Protein AF-A0A534FEG9-F1 (afdb_monomer_lite)

pLDDT: mean 73.22, std 10.45, range [38.94, 94.56]

Secondary structure (DSSP, 8-state):
-HHHHHHHHHHHHHHHHHHHHTT-S-HHHHHHHHHHHHHHHHHHHHHHHHHHHHHHHH-TT-THHHHHHHHHHHHHHHHHHHHHHHHTSTTSHHHHHHHHHHHHHHHHHHHHHHHHHHHHHHHHHHHHHHHHHHTS-S-PPPPP--------PPP--

Foldseek 3Di:
DVVLVVLLVVLVVVLVVLCVVLVNPDLVVVLVVLVVVLVVLVVVLVVLVVVLVVCCVVPVPDPCNVVSVVSNVVSVVVSVVSVCLDPNDCNHSVVCVVVSVVSVVSNVVSVVSVVVVVVVVVVVVVVVVVVVVVVPDPDDDDDDPDDPDDDDDDDDD

Structure (mmCIF, N/CA/C/O backbone):
data_AF-A0A534FEG9-F1
#
_entry.id   AF-A0A534FEG9-F1
#
loop_
_atom_site.group_PDB
_atom_site.id
_atom_site.type_symbol
_atom_site.label_atom_id
_atom_site.label_alt_id
_atom_site.label_comp_id
_atom_site.label_asym_id
_atom_site.label_entity_id
_atom_site.label_seq_id
_atom_site.pdbx_PDB_ins_code
_atom_site.Cartn_x
_atom_site.Cartn_y
_atom_site.Cartn_z
_atom_site.occupancy
_atom_site.B_iso_or_equiv
_atom_site.auth_seq_id
_atom_site.auth_comp_id
_atom_site.auth_asym_id
_atom_site.auth_atom_id
_atom_site.pdbx_PDB_model_num
ATOM 1 N N . MET A 1 1 ? -23.267 -0.389 31.672 1.00 61.19 1 MET A N 1
ATOM 2 C CA . MET A 1 1 ? -22.091 -1.280 31.695 1.00 61.19 1 MET A CA 1
ATOM 3 C C . MET A 1 1 ? -22.288 -2.411 30.714 1.00 61.19 1 MET A C 1
ATOM 5 O O . MET A 1 1 ? -21.703 -2.342 29.644 1.00 61.19 1 MET A O 1
ATOM 9 N N . ASP A 1 2 ? -23.207 -3.336 30.994 1.00 72.25 2 ASP A N 1
ATOM 10 C CA . ASP A 1 2 ? -23.424 -4.534 30.169 1.00 72.25 2 ASP A CA 1
ATOM 11 C C . ASP A 1 2 ? -23.702 -4.240 28.688 1.00 72.25 2 ASP A C 1
ATOM 13 O O . ASP A 1 2 ? -23.139 -4.899 27.820 1.00 72.25 2 ASP A O 1
ATOM 17 N N . SER A 1 3 ? -24.493 -3.208 28.373 1.00 79.88 3 SER A N 1
ATOM 18 C CA . SER A 1 3 ? -24.761 -2.817 26.980 1.00 79.88 3 SER A CA 1
ATOM 19 C C . SER A 1 3 ? -23.540 -2.229 26.259 1.00 79.88 3 SER A C 1
ATOM 21 O O . SER A 1 3 ? -23.364 -2.469 25.067 1.00 79.88 3 SER A O 1
ATOM 23 N N . ALA A 1 4 ? -22.689 -1.485 26.972 1.00 73.56 4 ALA A N 1
ATOM 24 C CA . ALA A 1 4 ? -21.489 -0.860 26.417 1.00 73.56 4 ALA A CA 1
ATOM 25 C C . ALA A 1 4 ? -20.384 -1.899 26.174 1.00 73.56 4 ALA A C 1
ATOM 27 O O . ALA A 1 4 ? -19.767 -1.907 25.113 1.00 73.56 4 ALA A O 1
ATOM 28 N N . GLU A 1 5 ? -20.192 -2.831 27.114 1.00 78.12 5 GLU A N 1
ATOM 29 C CA . GLU A 1 5 ? -19.281 -3.965 26.929 1.00 78.12 5 GLU A CA 1
ATOM 30 C C . GLU A 1 5 ? -19.740 -4.895 25.803 1.00 78.12 5 GLU A C 1
ATOM 32 O O . GLU A 1 5 ? -18.923 -5.362 25.013 1.00 78.12 5 GLU A O 1
ATOM 37 N N . GLN A 1 6 ? -21.044 -5.171 25.699 1.00 84.12 6 GLN A N 1
ATOM 38 C CA . GLN A 1 6 ? -21.578 -5.987 24.607 1.00 84.12 6 GLN A CA 1
ATOM 39 C C . GLN A 1 6 ? -21.371 -5.322 23.241 1.00 84.12 6 GLN A C 1
ATOM 41 O O . GLN A 1 6 ? -21.021 -6.016 22.286 1.00 84.12 6 GLN A O 1
ATOM 46 N N . GLN A 1 7 ? -21.544 -3.999 23.144 1.00 77.62 7 GLN A N 1
ATOM 47 C CA . GLN A 1 7 ? -21.269 -3.249 21.915 1.00 77.62 7 GLN A CA 1
ATOM 48 C C . GLN A 1 7 ? -19.787 -3.280 21.530 1.00 77.62 7 GLN A C 1
ATOM 50 O O . GLN A 1 7 ? -19.478 -3.523 20.364 1.00 77.62 7 GLN A O 1
ATOM 55 N N . GLU A 1 8 ? -18.874 -3.094 22.487 1.00 80.44 8 GLU A N 1
ATOM 56 C CA . GLU A 1 8 ? -17.428 -3.174 22.240 1.00 80.44 8 GLU A CA 1
ATOM 57 C C . GLU A 1 8 ? -17.028 -4.570 21.751 1.00 80.44 8 GLU A C 1
ATOM 59 O O . GLU A 1 8 ? -16.452 -4.704 20.667 1.00 80.44 8 GLU A O 1
ATOM 64 N N . ARG A 1 9 ? -17.459 -5.621 22.458 1.00 84.62 9 ARG A N 1
ATOM 65 C CA . ARG A 1 9 ? -17.164 -7.005 22.067 1.00 84.62 9 ARG A CA 1
ATOM 66 C C . ARG A 1 9 ? -17.724 -7.335 20.691 1.00 84.62 9 ARG A C 1
ATOM 68 O O . ARG A 1 9 ? -17.044 -7.994 19.905 1.00 84.62 9 ARG A O 1
ATOM 75 N N . ALA A 1 10 ? -18.941 -6.883 20.380 1.00 85.44 10 ALA A N 1
ATOM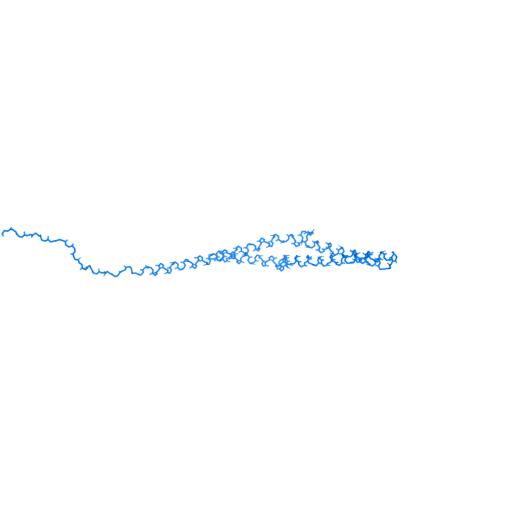 76 C CA . ALA A 1 10 ? -19.558 -7.090 19.074 1.00 85.44 10 ALA A CA 1
ATOM 77 C C . ALA A 1 10 ? -18.772 -6.396 17.951 1.00 85.44 10 ALA A C 1
ATOM 79 O O . ALA A 1 10 ? -18.547 -7.010 16.906 1.00 85.44 10 ALA A O 1
ATOM 80 N N . ALA A 1 11 ? -18.304 -5.164 18.172 1.00 79.12 11 ALA A N 1
ATOM 81 C CA . ALA A 1 11 ? -17.512 -4.418 17.198 1.00 79.12 11 ALA A CA 1
ATOM 82 C C . ALA A 1 11 ? -16.126 -5.050 16.966 1.00 79.12 11 ALA A C 1
ATOM 84 O O . ALA A 1 11 ? -15.691 -5.200 15.822 1.00 79.12 11 ALA A O 1
ATOM 85 N N . VAL A 1 12 ? -15.457 -5.517 18.028 1.00 82.38 12 VAL A N 1
ATOM 86 C CA . VAL A 1 12 ? -14.188 -6.259 17.917 1.00 82.38 12 VAL A CA 1
ATOM 87 C C . VAL A 1 12 ? -14.374 -7.565 17.137 1.00 82.38 12 VAL A C 1
ATOM 89 O O . VAL A 1 12 ? -13.572 -7.884 16.254 1.00 82.38 12 VAL A O 1
ATOM 92 N N . LEU A 1 13 ? -15.453 -8.305 17.407 1.00 87.25 13 LEU A N 1
ATOM 93 C CA . LEU A 1 13 ? -15.794 -9.530 16.677 1.00 87.25 13 LEU A CA 1
ATOM 94 C C . LEU A 1 13 ? -16.109 -9.259 15.204 1.00 87.25 13 LEU A C 1
ATOM 96 O O . LEU A 1 13 ? -15.685 -10.032 14.346 1.00 87.25 13 LEU A O 1
ATOM 100 N N . ALA A 1 14 ? -16.826 -8.176 14.900 1.00 82.06 14 ALA A N 1
ATOM 101 C CA . ALA A 1 14 ? -17.122 -7.767 13.531 1.00 82.06 14 ALA A CA 1
ATOM 102 C C . ALA A 1 14 ? -15.839 -7.430 12.755 1.00 82.06 14 ALA A C 1
ATOM 104 O O . ALA A 1 14 ? -15.655 -7.914 11.636 1.00 82.06 14 ALA A O 1
ATOM 105 N N . LEU A 1 15 ? -14.906 -6.696 13.373 1.00 78.56 15 LEU A N 1
ATOM 106 C CA . LEU A 1 15 ? -13.597 -6.400 12.786 1.00 78.56 15 LEU A CA 1
ATOM 107 C C . LEU A 1 15 ? -12.769 -7.671 12.558 1.00 78.56 15 LEU A C 1
ATOM 109 O O . LEU A 1 15 ? -12.174 -7.840 11.493 1.00 78.56 15 LEU A O 1
ATOM 113 N N . SER A 1 16 ? -12.742 -8.581 13.533 1.00 80.88 16 SER A N 1
ATOM 114 C CA . SER A 1 16 ? -12.022 -9.851 13.410 1.00 80.88 16 SER A CA 1
ATOM 115 C C . SER A 1 16 ? -12.603 -10.738 12.303 1.00 80.88 16 SER A C 1
ATOM 117 O O . SER A 1 16 ? -11.845 -11.252 11.480 1.00 80.88 16 SER A O 1
ATOM 119 N N . LYS A 1 17 ? -13.936 -10.856 12.213 1.00 84.06 17 LYS A N 1
ATOM 120 C CA . LYS A 1 17 ? -14.617 -11.588 11.132 1.00 84.06 17 LYS A CA 1
ATOM 121 C C . LYS A 1 17 ? -14.311 -10.990 9.765 1.00 84.06 17 LYS A C 1
ATOM 123 O O . LYS A 1 17 ? -13.924 -11.725 8.867 1.00 84.06 17 LYS A O 1
ATOM 128 N N . TYR A 1 18 ? -14.392 -9.667 9.626 1.00 76.12 18 TYR A N 1
ATOM 129 C CA . TYR A 1 18 ? -14.068 -8.995 8.368 1.00 76.12 18 TYR A CA 1
ATOM 130 C C . TYR A 1 18 ? -12.615 -9.249 7.932 1.00 76.12 18 TYR A C 1
ATOM 132 O O . TYR A 1 18 ? -12.364 -9.539 6.763 1.00 76.12 18 TYR A O 1
ATOM 140 N N . ARG A 1 19 ? -11.657 -9.207 8.871 1.00 74.06 19 ARG A N 1
ATOM 141 C CA . ARG A 1 19 ? -10.243 -9.526 8.600 1.00 74.06 19 ARG A CA 1
ATOM 142 C C . ARG A 1 19 ? -10.040 -10.982 8.178 1.00 74.06 19 ARG A C 1
ATOM 144 O O . ARG A 1 19 ? -9.304 -11.226 7.224 1.00 74.06 19 ARG A O 1
ATOM 151 N N . ASN A 1 20 ? -10.712 -11.925 8.841 1.00 75.75 20 ASN A N 1
ATOM 152 C CA . ASN A 1 20 ? -10.635 -13.353 8.520 1.00 75.75 20 ASN A CA 1
ATOM 153 C C . ASN A 1 20 ? -11.255 -13.665 7.151 1.00 75.75 20 ASN A C 1
ATOM 155 O O . ASN A 1 20 ? -10.587 -14.257 6.303 1.00 75.75 20 ASN A O 1
ATOM 159 N N . ASP A 1 21 ? -12.479 -13.196 6.898 1.00 73.69 21 ASP A N 1
ATOM 160 C CA . ASP A 1 21 ? -13.221 -13.446 5.654 1.00 73.69 21 ASP A CA 1
ATOM 161 C C . ASP A 1 21 ? -12.526 -12.851 4.426 1.00 73.69 21 ASP A C 1
ATOM 163 O O . ASP A 1 21 ? -12.685 -13.333 3.303 1.00 73.69 21 ASP A O 1
ATOM 167 N N . LYS A 1 22 ? -11.760 -11.776 4.623 1.00 68.75 22 LYS A N 1
ATOM 168 C CA . LYS A 1 22 ? -11.010 -11.114 3.555 1.00 68.75 22 LYS A CA 1
ATOM 169 C C . LYS A 1 22 ? -9.524 -11.490 3.532 1.00 68.75 22 LYS A C 1
ATOM 171 O O . LYS A 1 22 ? -8.831 -11.013 2.639 1.00 68.75 22 LYS A O 1
ATOM 176 N N . SER A 1 23 ? -9.039 -12.321 4.467 1.00 64.56 23 SER A N 1
ATOM 177 C CA . SER A 1 23 ? -7.604 -12.611 4.690 1.00 64.56 23 SER A CA 1
ATOM 178 C C . SER A 1 23 ? -6.720 -11.352 4.651 1.00 64.56 23 SER A C 1
ATOM 180 O O . SER A 1 23 ? -5.599 -11.369 4.148 1.00 64.56 23 SER A O 1
ATOM 182 N N . LEU A 1 24 ? -7.253 -10.232 5.143 1.00 60.88 24 LEU A N 1
ATOM 183 C CA . LEU A 1 24 ? -6.682 -8.895 4.998 1.00 60.88 24 LEU A CA 1
ATOM 184 C C . LEU A 1 24 ? -6.269 -8.398 6.386 1.00 60.88 24 LEU A C 1
ATOM 186 O O . LEU A 1 24 ? -7.117 -8.159 7.245 1.00 60.88 24 LEU A O 1
ATOM 190 N N . TYR A 1 25 ? -4.959 -8.267 6.612 1.00 61.84 25 TYR A N 1
ATOM 191 C CA . TYR A 1 25 ? -4.399 -7.828 7.898 1.00 61.84 25 TYR A CA 1
ATOM 192 C C . TYR A 1 25 ? -4.664 -6.326 8.135 1.00 61.84 25 TYR A C 1
ATOM 194 O O . TYR A 1 25 ? -4.975 -5.926 9.257 1.00 61.84 25 TYR A O 1
ATOM 202 N N . ASP A 1 26 ? -4.608 -5.519 7.062 1.00 67.81 26 ASP A N 1
ATOM 203 C CA . ASP A 1 26 ? -4.997 -4.101 7.000 1.00 67.81 26 ASP A CA 1
ATOM 204 C C . ASP A 1 26 ? -5.060 -3.639 5.517 1.00 67.81 26 ASP A C 1
ATOM 206 O O . ASP A 1 26 ? -4.013 -3.566 4.867 1.00 67.81 26 ASP A O 1
ATOM 210 N N . PRO A 1 27 ? -6.246 -3.342 4.948 1.00 68.25 27 PRO A N 1
ATOM 211 C CA . PRO A 1 27 ? -6.379 -2.924 3.549 1.00 68.25 27 PRO A CA 1
ATOM 212 C C . PRO A 1 27 ? -5.612 -1.643 3.214 1.00 68.25 27 PRO A C 1
ATOM 214 O O . PRO A 1 27 ? -5.143 -1.498 2.086 1.00 68.25 27 PRO A O 1
ATOM 217 N N . ILE A 1 28 ? -5.472 -0.723 4.173 1.00 67.56 28 ILE A N 1
ATOM 218 C CA . ILE A 1 28 ? -4.804 0.564 3.955 1.00 67.56 28 ILE A CA 1
ATOM 219 C C . ILE A 1 28 ? -3.298 0.330 3.863 1.00 67.56 28 ILE A C 1
ATOM 221 O O . ILE A 1 28 ? -2.691 0.646 2.845 1.00 67.56 28 ILE A O 1
ATOM 225 N N . LYS A 1 29 ? -2.708 -0.353 4.853 1.00 73.00 29 LYS A N 1
ATOM 226 C CA . LYS A 1 29 ? -1.267 -0.673 4.829 1.00 73.00 29 LYS A CA 1
ATOM 227 C C . LYS A 1 29 ? -0.880 -1.551 3.644 1.00 73.00 29 LYS A C 1
ATOM 229 O O . LYS A 1 29 ? 0.201 -1.393 3.084 1.00 73.00 29 LYS A O 1
ATOM 234 N N . GLN A 1 30 ? -1.747 -2.486 3.262 1.00 73.19 30 GLN A N 1
ATOM 235 C CA . GLN A 1 30 ? -1.511 -3.323 2.092 1.00 73.19 30 GLN A CA 1
ATOM 236 C C . GLN A 1 30 ? -1.576 -2.507 0.794 1.00 73.19 30 GLN A C 1
ATOM 238 O O . GLN A 1 30 ? -0.746 -2.718 -0.086 1.00 73.19 30 GLN A O 1
ATOM 243 N N . SER A 1 31 ? -2.499 -1.543 0.692 1.00 73.12 31 SER A N 1
ATOM 244 C CA . SER A 1 31 ? -2.550 -0.606 -0.440 1.00 73.12 31 SER A CA 1
ATOM 245 C C . SER A 1 31 ? -1.301 0.262 -0.517 1.00 73.12 31 SER A C 1
ATOM 247 O O . SER A 1 31 ? -0.750 0.414 -1.602 1.00 73.12 31 SER A O 1
ATOM 249 N N . ASP A 1 32 ? -0.824 0.783 0.615 1.00 75.19 32 ASP A N 1
ATOM 250 C CA . ASP A 1 32 ? 0.375 1.623 0.670 1.00 75.19 32 ASP A CA 1
ATOM 251 C C . ASP A 1 32 ? 1.617 0.875 0.174 1.00 75.19 32 ASP A C 1
ATOM 253 O O . ASP A 1 32 ? 2.358 1.392 -0.663 1.00 75.19 32 ASP A O 1
ATOM 257 N N . LEU A 1 33 ? 1.818 -0.366 0.633 1.00 80.88 33 LEU A N 1
ATOM 258 C CA . LEU A 1 33 ? 2.911 -1.222 0.161 1.00 80.88 33 LEU A CA 1
ATOM 259 C C . LEU A 1 33 ? 2.806 -1.493 -1.346 1.00 80.88 33 LEU A C 1
ATOM 261 O O . LEU A 1 33 ? 3.803 -1.396 -2.060 1.00 80.88 33 LEU A O 1
ATOM 265 N N . GLN A 1 34 ? 1.601 -1.780 -1.846 1.00 77.44 34 GLN A N 1
ATOM 266 C CA . GLN A 1 34 ? 1.386 -2.023 -3.273 1.00 77.44 34 GLN A CA 1
ATOM 267 C C . GLN A 1 34 ? 1.631 -0.756 -4.115 1.00 77.44 34 GLN A C 1
ATOM 269 O O . GLN A 1 34 ? 2.212 -0.831 -5.194 1.00 77.44 34 GLN A O 1
ATOM 274 N N . ILE A 1 35 ? 1.237 0.426 -3.627 1.00 75.38 35 ILE A N 1
ATOM 275 C CA . ILE A 1 35 ? 1.499 1.716 -4.287 1.00 75.38 35 ILE A CA 1
ATOM 276 C C . ILE A 1 35 ? 3.002 2.018 -4.311 1.00 75.38 35 ILE A C 1
ATOM 278 O O . ILE A 1 35 ? 3.515 2.491 -5.327 1.00 75.38 35 ILE A O 1
ATOM 282 N N . GLN A 1 36 ? 3.726 1.723 -3.228 1.00 77.25 36 GLN A N 1
ATOM 283 C CA . GLN A 1 36 ? 5.186 1.848 -3.190 1.00 77.25 36 GLN A CA 1
ATOM 284 C C . GLN A 1 36 ? 5.861 0.927 -4.215 1.00 77.25 36 GLN A C 1
ATOM 286 O O . GLN A 1 36 ? 6.764 1.365 -4.930 1.00 77.25 36 GLN A O 1
ATOM 291 N N . GLU A 1 37 ? 5.396 -0.317 -4.337 1.00 80.44 37 GLU A N 1
ATOM 292 C CA . GLU A 1 37 ? 5.872 -1.269 -5.346 1.00 80.44 37 GLU A CA 1
ATOM 293 C C . GLU A 1 37 ? 5.603 -0.765 -6.776 1.00 80.44 37 GLU A C 1
ATOM 295 O O . GLU A 1 37 ? 6.506 -0.762 -7.615 1.00 80.44 37 GLU A O 1
ATOM 300 N N . VAL A 1 38 ? 4.401 -0.236 -7.043 1.00 76.69 38 VAL A N 1
ATOM 301 C CA . VAL A 1 38 ? 4.070 0.423 -8.320 1.00 76.69 38 VAL A CA 1
ATOM 302 C C . VAL A 1 38 ? 5.013 1.596 -8.600 1.00 76.69 38 VAL A C 1
ATOM 304 O O . VAL A 1 38 ? 5.495 1.736 -9.726 1.00 76.69 38 VAL A O 1
ATOM 307 N N . GLY A 1 39 ? 5.324 2.413 -7.592 1.00 70.94 39 GLY A N 1
ATOM 308 C CA . GLY A 1 39 ? 6.290 3.506 -7.709 1.00 70.94 39 GLY A CA 1
ATOM 309 C C . GLY A 1 39 ? 7.697 3.022 -8.078 1.00 70.94 39 GLY A C 1
ATOM 310 O O . GLY A 1 39 ? 8.346 3.609 -8.947 1.00 70.94 39 GLY A O 1
ATOM 311 N N . ALA A 1 40 ? 8.155 1.913 -7.490 1.00 79.25 40 ALA A N 1
ATOM 312 C CA . ALA A 1 40 ? 9.439 1.301 -7.832 1.00 79.25 40 ALA A CA 1
ATOM 313 C C . ALA A 1 40 ? 9.466 0.782 -9.283 1.00 79.25 40 ALA A C 1
ATOM 315 O O . ALA A 1 40 ? 10.413 1.057 -10.024 1.00 79.25 40 ALA A O 1
ATOM 316 N N . LEU A 1 41 ? 8.397 0.113 -9.728 1.00 80.12 41 LEU A N 1
ATOM 317 C CA . LEU A 1 41 ? 8.258 -0.355 -11.113 1.00 80.12 41 LEU A CA 1
ATOM 318 C C . LEU A 1 41 ? 8.229 0.809 -12.119 1.00 80.12 41 LEU A C 1
ATOM 320 O O . LEU A 1 41 ? 8.818 0.719 -13.199 1.00 80.12 41 LEU A O 1
ATOM 324 N N . GLN A 1 42 ? 7.580 1.926 -11.772 1.00 68.06 42 GLN A N 1
ATOM 325 C CA . GLN A 1 42 ? 7.581 3.146 -12.588 1.00 68.06 42 GLN A CA 1
ATOM 326 C C . GLN A 1 42 ? 8.987 3.744 -12.725 1.00 68.06 42 GLN A C 1
ATOM 328 O O . GLN A 1 42 ? 9.372 4.155 -13.825 1.00 68.06 42 GLN A O 1
ATOM 333 N N . ALA A 1 43 ? 9.771 3.756 -11.643 1.00 69.75 43 ALA A N 1
ATOM 334 C CA . ALA A 1 43 ? 11.161 4.203 -11.677 1.00 69.75 43 ALA A CA 1
ATOM 335 C C . ALA A 1 43 ? 12.026 3.308 -12.585 1.00 69.75 43 ALA A C 1
ATOM 337 O O . ALA A 1 43 ? 12.806 3.817 -13.395 1.00 69.75 43 ALA A O 1
ATOM 338 N N . GLU A 1 44 ? 11.842 1.985 -12.526 1.00 82.12 44 GLU A N 1
ATOM 339 C CA . GLU A 1 44 ? 12.544 1.040 -13.404 1.00 82.12 44 GLU A C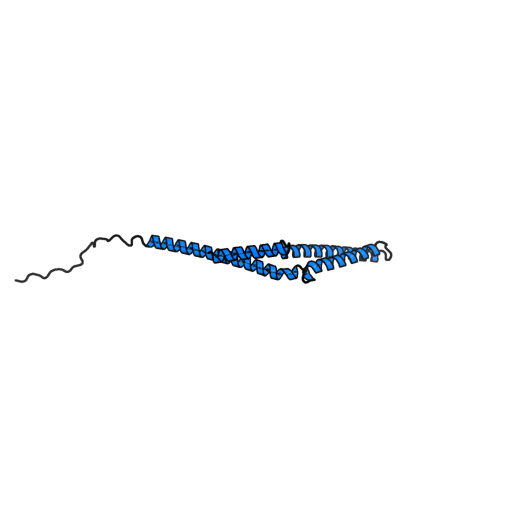A 1
ATOM 340 C C . GLU A 1 44 ? 12.157 1.218 -14.883 1.00 82.12 44 GLU A C 1
ATOM 342 O O . GLU A 1 44 ? 13.019 1.203 -15.773 1.00 82.12 44 GLU A O 1
ATOM 347 N N . LEU A 1 45 ? 10.871 1.445 -15.168 1.00 76.12 45 LEU A N 1
ATOM 348 C CA . LEU A 1 45 ? 10.390 1.732 -16.520 1.00 76.12 45 LEU A CA 1
ATOM 349 C C . LEU A 1 45 ? 11.015 3.018 -17.072 1.00 76.12 45 LEU A C 1
ATOM 351 O O . LEU A 1 45 ? 11.431 3.052 -18.234 1.00 76.12 45 LEU A O 1
ATOM 355 N N . LEU A 1 46 ? 11.10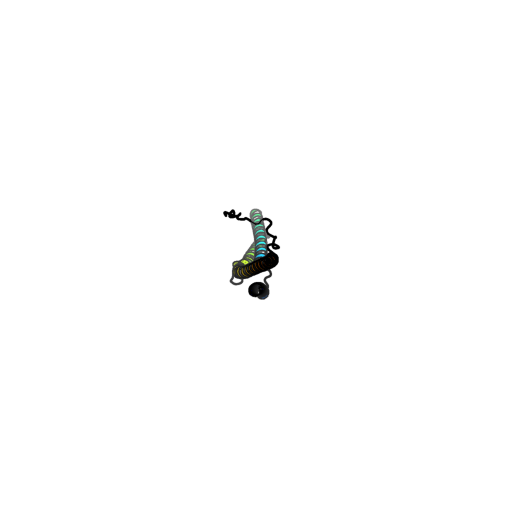4 4.068 -16.251 1.00 67.12 46 LEU A N 1
ATOM 356 C CA . LEU A 1 46 ? 11.735 5.328 -16.635 1.00 67.12 46 LEU A CA 1
ATOM 357 C C . LEU A 1 46 ? 13.223 5.132 -16.955 1.00 67.12 46 LEU A C 1
ATOM 359 O O . LEU A 1 46 ? 13.685 5.588 -18.003 1.00 67.12 46 LEU A O 1
ATOM 363 N N . ALA A 1 47 ? 13.953 4.408 -16.103 1.00 76.50 47 ALA A N 1
ATOM 364 C CA . ALA A 1 47 ? 15.359 4.082 -16.332 1.00 76.50 47 ALA A CA 1
ATOM 365 C C . ALA A 1 47 ? 15.557 3.284 -17.634 1.00 76.50 47 ALA A C 1
ATOM 367 O O . ALA A 1 47 ? 16.413 3.628 -18.449 1.00 76.50 47 ALA A O 1
ATOM 368 N N . THR A 1 48 ? 14.706 2.283 -17.881 1.00 78.81 48 THR A N 1
ATOM 369 C CA . THR A 1 48 ? 14.740 1.462 -19.103 1.00 78.81 48 THR A CA 1
ATOM 370 C C . THR A 1 48 ? 14.485 2.304 -20.358 1.00 78.81 48 THR A C 1
ATOM 372 O O . THR A 1 48 ? 15.187 2.163 -21.359 1.00 78.81 48 THR A O 1
ATOM 375 N N . ARG A 1 49 ? 13.507 3.221 -20.318 1.00 75.12 49 ARG A N 1
ATOM 376 C CA . ARG A 1 49 ? 13.208 4.134 -21.436 1.00 75.12 49 ARG A CA 1
ATOM 377 C C . ARG A 1 49 ? 14.343 5.115 -21.704 1.00 75.12 49 ARG A C 1
ATOM 379 O O . ARG A 1 49 ? 14.643 5.372 -22.868 1.00 75.12 49 ARG A O 1
ATOM 386 N N . LYS A 1 50 ? 14.983 5.634 -20.653 1.00 78.31 50 LYS A N 1
ATOM 387 C CA . LYS A 1 50 ? 16.166 6.491 -20.783 1.00 78.31 50 LYS A CA 1
ATOM 388 C C . LYS A 1 50 ? 17.306 5.737 -21.468 1.00 78.31 50 LYS A C 1
ATOM 390 O O . LYS A 1 50 ? 17.822 6.214 -22.469 1.00 78.31 50 LYS A O 1
ATOM 395 N N . GLN A 1 51 ? 17.616 4.528 -21.002 1.00 83.19 51 GLN A N 1
ATOM 396 C CA . GLN A 1 51 ? 18.651 3.694 -21.612 1.00 83.19 51 GLN A CA 1
ATOM 397 C C . GLN A 1 51 ? 18.348 3.391 -23.087 1.00 83.19 51 GLN A C 1
ATOM 399 O O . GLN A 1 51 ? 19.239 3.460 -23.929 1.00 83.19 51 GLN A O 1
ATOM 404 N N . LEU A 1 52 ? 17.087 3.104 -23.424 1.00 83.12 52 LEU A N 1
ATOM 405 C CA . LEU A 1 52 ? 16.662 2.905 -24.810 1.00 83.12 52 LEU A CA 1
ATOM 406 C C . LEU A 1 52 ? 16.886 4.161 -25.669 1.00 83.12 52 LEU A C 1
ATOM 408 O O . LEU A 1 52 ? 17.327 4.046 -26.813 1.00 83.12 52 LEU A O 1
ATOM 412 N N . ALA A 1 53 ? 16.585 5.348 -25.136 1.00 77.50 53 ALA A N 1
ATOM 413 C CA . ALA A 1 53 ? 16.808 6.614 -25.829 1.00 77.50 53 ALA A CA 1
ATOM 414 C C . ALA A 1 53 ? 18.304 6.880 -26.063 1.00 77.50 53 ALA A C 1
ATOM 416 O O . ALA A 1 53 ? 18.687 7.200 -27.188 1.00 77.50 53 ALA A O 1
ATOM 417 N N . ASP A 1 54 ? 19.140 6.668 -25.043 1.00 81.06 54 ASP A N 1
ATOM 418 C CA . ASP A 1 54 ? 20.595 6.842 -25.127 1.00 81.06 54 ASP A CA 1
ATOM 419 C C . ASP A 1 54 ? 21.205 5.890 -26.170 1.00 81.06 54 ASP A C 1
ATOM 421 O O . ASP A 1 54 ? 21.955 6.311 -27.052 1.00 81.06 54 ASP A O 1
ATOM 425 N N . VAL A 1 55 ? 20.812 4.611 -26.139 1.00 88.56 55 VAL A N 1
ATOM 426 C CA . VAL A 1 55 ? 21.273 3.597 -27.099 1.00 88.56 55 VAL A CA 1
ATOM 427 C C . VAL A 1 55 ? 20.880 3.964 -28.532 1.00 88.56 55 VAL A C 1
ATOM 429 O O . VAL A 1 55 ? 21.721 3.903 -29.427 1.00 88.56 55 VAL A O 1
ATOM 432 N N . ARG A 1 56 ? 19.629 4.388 -28.757 1.00 86.12 56 ARG A N 1
ATOM 433 C CA . ARG A 1 56 ? 19.147 4.811 -30.083 1.00 86.12 56 ARG A CA 1
ATOM 434 C C . ARG A 1 56 ? 19.850 6.065 -30.599 1.00 86.12 56 ARG A C 1
ATOM 436 O O . ARG A 1 56 ? 20.034 6.191 -31.809 1.00 86.12 56 ARG A O 1
ATOM 443 N N . ALA A 1 57 ? 20.218 6.985 -29.707 1.00 83.81 57 ALA A N 1
ATOM 444 C CA . ALA A 1 57 ? 20.960 8.190 -30.064 1.00 83.81 57 ALA A CA 1
ATOM 445 C C . ALA A 1 57 ? 22.398 7.866 -30.501 1.00 83.81 57 ALA A C 1
ATOM 447 O O . ALA A 1 57 ? 22.915 8.509 -31.411 1.00 83.81 57 ALA A O 1
ATOM 448 N N . MET A 1 58 ? 23.023 6.857 -29.886 1.00 88.94 58 MET A N 1
ATOM 449 C CA . MET A 1 58 ? 24.384 6.427 -30.219 1.00 88.94 58 MET A CA 1
ATOM 450 C C . MET A 1 58 ? 24.445 5.532 -31.462 1.00 88.94 58 MET A C 1
ATOM 452 O O . MET A 1 58 ? 25.315 5.717 -32.309 1.00 88.94 58 MET A O 1
ATOM 456 N N . ALA A 1 59 ? 23.547 4.550 -31.577 1.00 89.50 59 ALA A N 1
ATOM 457 C CA . ALA A 1 59 ? 23.546 3.585 -32.673 1.00 89.50 59 ALA A CA 1
ATOM 458 C C . ALA A 1 59 ? 22.126 3.082 -32.966 1.00 89.50 59 ALA A C 1
ATOM 460 O O . ALA A 1 59 ? 21.510 2.396 -32.149 1.00 89.50 59 ALA A O 1
ATOM 461 N N . ARG A 1 60 ? 21.621 3.387 -34.169 1.00 81.38 60 ARG A N 1
ATOM 462 C CA . ARG A 1 60 ? 20.245 3.055 -34.581 1.00 81.38 60 ARG A CA 1
ATOM 463 C C . ARG A 1 60 ? 19.962 1.552 -34.665 1.00 81.38 60 ARG A C 1
ATOM 465 O O . ARG A 1 60 ? 18.847 1.158 -34.351 1.00 81.38 60 ARG A O 1
ATOM 472 N N . ASP A 1 61 ? 20.966 0.741 -34.998 1.00 87.19 61 ASP A N 1
ATOM 473 C CA . ASP A 1 61 ? 20.838 -0.717 -35.167 1.00 87.19 61 ASP A CA 1
ATOM 474 C C . ASP A 1 61 ? 21.485 -1.506 -34.017 1.00 87.19 61 ASP A C 1
ATOM 476 O O . ASP A 1 61 ? 21.964 -2.628 -34.186 1.00 87.19 61 ASP A O 1
ATOM 480 N N . ASN A 1 62 ? 21.545 -0.914 -32.820 1.00 91.19 62 ASN A N 1
ATOM 481 C CA . ASN A 1 62 ? 22.112 -1.597 -31.664 1.00 91.19 62 ASN A CA 1
ATOM 482 C C . ASN A 1 62 ? 21.237 -2.810 -31.262 1.00 91.19 62 ASN A C 1
ATOM 484 O O . ASN A 1 62 ? 20.043 -2.637 -30.992 1.00 91.19 62 ASN A O 1
ATOM 488 N N . PRO A 1 63 ? 21.807 -4.025 -31.124 1.00 93.12 63 PRO A N 1
ATOM 489 C CA . PRO A 1 63 ? 21.058 -5.238 -30.775 1.00 93.12 63 PRO A CA 1
ATOM 490 C C . PRO A 1 63 ? 20.388 -5.196 -29.389 1.00 93.12 63 PRO A C 1
ATOM 492 O O . PRO A 1 63 ? 19.529 -6.026 -29.096 1.00 93.12 63 PRO A O 1
ATOM 495 N N . GLN A 1 64 ? 20.736 -4.233 -28.529 1.00 89.00 64 GLN A N 1
ATOM 496 C CA . GLN A 1 64 ? 20.084 -4.030 -27.231 1.00 89.00 64 GLN A CA 1
ATOM 497 C C . GLN A 1 64 ? 18.709 -3.353 -27.331 1.00 89.00 64 GLN A C 1
ATOM 499 O O . GLN A 1 64 ? 17.904 -3.487 -26.409 1.00 89.00 64 GLN A O 1
ATOM 504 N N . ILE A 1 65 ? 18.410 -2.657 -28.433 1.00 92.38 65 ILE A N 1
ATOM 505 C CA . ILE A 1 65 ? 17.136 -1.952 -28.649 1.00 92.38 65 ILE A CA 1
ATOM 506 C C . ILE A 1 65 ? 15.918 -2.876 -28.465 1.00 92.38 65 ILE A C 1
ATOM 508 O O . ILE A 1 65 ? 15.100 -2.579 -27.590 1.00 92.38 65 ILE A O 1
ATOM 512 N N . PRO A 1 66 ? 15.792 -4.015 -29.181 1.00 94.56 66 PRO A N 1
ATOM 513 C CA . PRO A 1 66 ? 14.630 -4.896 -29.028 1.00 94.56 66 PRO A CA 1
ATOM 514 C C . PRO A 1 66 ? 14.506 -5.491 -27.615 1.00 94.56 66 PRO A C 1
ATOM 516 O O . PRO A 1 66 ? 13.398 -5.731 -27.130 1.00 94.56 66 PRO A O 1
ATOM 519 N N . VAL A 1 67 ? 15.627 -5.696 -26.915 1.00 94.31 67 VAL A N 1
ATOM 520 C CA . VAL A 1 67 ? 15.634 -6.194 -25.529 1.00 94.31 67 VAL A CA 1
ATOM 521 C C . VAL A 1 67 ? 15.060 -5.146 -24.572 1.00 94.31 67 VAL A C 1
ATOM 523 O O . VAL A 1 67 ? 14.202 -5.463 -23.744 1.00 94.31 67 VAL A O 1
ATOM 526 N N . LEU A 1 68 ? 15.497 -3.891 -24.700 1.00 87.12 68 LEU A N 1
ATOM 527 C CA . LEU A 1 68 ? 15.031 -2.776 -23.872 1.00 87.12 68 LEU A CA 1
ATOM 528 C C . LEU A 1 68 ? 13.561 -2.427 -24.149 1.00 87.12 68 LEU A C 1
ATOM 530 O O . LEU A 1 68 ? 12.810 -2.145 -23.214 1.00 87.12 68 LEU A O 1
ATOM 534 N N . GLU A 1 69 ? 13.118 -2.511 -25.404 1.00 89.12 69 GLU A N 1
ATOM 535 C CA . GLU A 1 69 ? 11.707 -2.360 -25.778 1.00 89.12 69 GLU A CA 1
ATOM 536 C C . GLU A 1 69 ? 10.825 -3.443 -25.152 1.00 89.12 69 GLU A C 1
ATOM 538 O O . GLU A 1 69 ? 9.782 -3.138 -24.566 1.00 89.12 69 GLU A O 1
ATOM 543 N N . ASN A 1 70 ? 11.253 -4.708 -25.225 1.00 93.62 70 ASN A N 1
ATOM 544 C CA . ASN A 1 70 ? 10.549 -5.816 -24.585 1.00 93.62 70 ASN A CA 1
ATOM 545 C C . ASN A 1 70 ? 10.449 -5.606 -23.066 1.00 93.62 70 ASN A C 1
ATOM 547 O O . ASN A 1 70 ? 9.361 -5.725 -22.501 1.00 93.62 70 ASN A O 1
ATOM 551 N N . ARG A 1 71 ? 11.553 -5.220 -22.412 1.00 89.38 71 ARG A N 1
ATOM 552 C CA . ARG A 1 71 ? 11.565 -4.925 -20.972 1.00 89.38 71 ARG A CA 1
ATOM 553 C C . ARG A 1 71 ? 10.591 -3.801 -20.617 1.00 89.38 71 ARG A C 1
ATOM 555 O O . ARG A 1 71 ? 9.791 -3.962 -19.700 1.00 89.38 71 ARG A O 1
ATOM 562 N N . ALA A 1 72 ? 10.594 -2.701 -21.372 1.00 80.56 72 ALA A N 1
ATOM 563 C CA . ALA A 1 72 ? 9.675 -1.584 -21.153 1.00 80.56 72 ALA A CA 1
ATOM 564 C C . ALA A 1 72 ? 8.199 -1.988 -21.326 1.00 80.56 72 ALA A C 1
ATOM 566 O O . ALA A 1 72 ? 7.340 -1.533 -20.564 1.00 80.56 72 ALA A O 1
ATOM 567 N N . ARG A 1 73 ? 7.893 -2.861 -22.296 1.00 89.44 73 ARG A N 1
ATOM 568 C CA . ARG A 1 73 ? 6.544 -3.411 -22.494 1.00 89.44 73 ARG A CA 1
ATOM 569 C C . ARG A 1 73 ? 6.108 -4.281 -21.317 1.00 89.44 73 ARG A C 1
ATOM 571 O O . ARG A 1 73 ? 4.991 -4.107 -20.838 1.00 89.44 73 ARG A O 1
ATOM 578 N N . ILE A 1 74 ? 6.972 -5.184 -20.846 1.00 92.06 74 ILE A N 1
ATOM 579 C CA . ILE A 1 74 ? 6.682 -6.046 -19.689 1.00 92.06 74 ILE A CA 1
ATOM 580 C C . ILE A 1 74 ? 6.430 -5.187 -18.446 1.00 92.06 74 ILE A C 1
ATOM 582 O O . ILE A 1 74 ? 5.373 -5.316 -17.837 1.00 92.06 74 ILE A O 1
ATOM 586 N N . LEU A 1 75 ? 7.334 -4.251 -18.132 1.00 79.62 75 LEU A N 1
ATOM 587 C CA . LEU A 1 75 ? 7.190 -3.346 -16.985 1.00 79.62 75 LEU A CA 1
ATOM 588 C C . LEU A 1 75 ? 5.884 -2.542 -17.041 1.00 79.62 75 LEU A C 1
ATOM 590 O O . LEU A 1 75 ? 5.187 -2.430 -16.037 1.00 79.62 75 LEU A O 1
ATOM 594 N N . SER A 1 76 ? 5.507 -2.035 -18.220 1.00 78.38 76 SER A N 1
ATOM 595 C CA . SER A 1 76 ? 4.243 -1.304 -18.398 1.00 78.38 76 SER A CA 1
ATOM 596 C C . SER A 1 76 ? 3.016 -2.188 -18.123 1.00 78.38 76 SER A C 1
ATOM 598 O O . SER A 1 76 ? 2.062 -1.733 -17.496 1.00 78.38 76 SER A O 1
ATOM 600 N N . GLY A 1 77 ? 3.044 -3.453 -18.559 1.00 80.00 77 GLY A N 1
ATOM 601 C CA . GLY A 1 77 ? 1.980 -4.423 -18.284 1.00 80.00 77 GLY A CA 1
ATOM 602 C C . GLY A 1 77 ? 1.875 -4.779 -16.800 1.00 80.00 77 GLY A C 1
ATOM 603 O O . GLY A 1 77 ? 0.776 -4.780 -16.247 1.00 80.00 77 GLY A O 1
ATOM 604 N N . THR A 1 78 ? 3.013 -5.004 -16.137 1.00 86.06 78 THR A N 1
ATOM 605 C CA . THR A 1 78 ? 3.066 -5.274 -14.693 1.00 86.06 78 THR A CA 1
ATOM 606 C C . THR A 1 78 ? 2.519 -4.097 -13.888 1.00 86.06 78 THR A C 1
ATOM 608 O O . THR A 1 78 ? 1.676 -4.307 -13.022 1.00 86.06 78 THR A O 1
ATOM 611 N N . ILE A 1 79 ? 2.897 -2.856 -14.223 1.00 77.62 79 ILE A N 1
ATOM 612 C CA . ILE A 1 79 ? 2.352 -1.644 -13.583 1.00 77.62 79 ILE A CA 1
ATOM 613 C C . ILE A 1 79 ? 0.826 -1.595 -13.708 1.00 77.62 79 ILE A C 1
ATOM 615 O O . ILE A 1 79 ? 0.145 -1.318 -12.726 1.00 77.62 79 ILE A O 1
ATOM 619 N N . GLY A 1 80 ? 0.275 -1.888 -14.892 1.00 75.75 80 GLY A N 1
ATOM 620 C CA . GLY A 1 80 ? -1.175 -1.924 -15.097 1.00 75.75 80 GL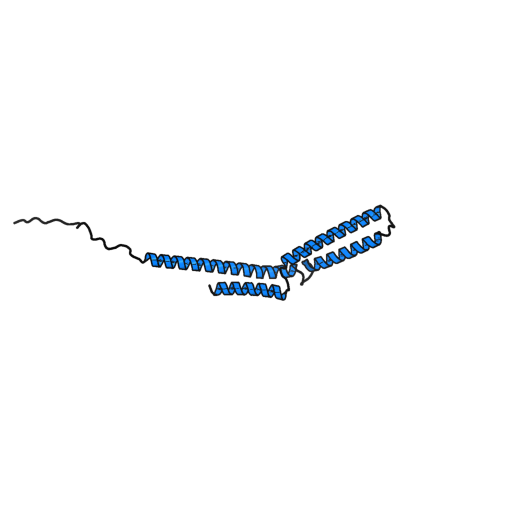Y A CA 1
ATOM 621 C C . GLY A 1 80 ? -1.874 -2.977 -14.231 1.00 75.75 80 GLY A C 1
ATOM 622 O O . GLY A 1 80 ? -2.896 -2.684 -13.614 1.00 75.75 80 GLY A O 1
ATOM 623 N N . SER A 1 81 ? -1.295 -4.178 -14.137 1.00 84.62 81 SER A N 1
ATOM 624 C CA . SER A 1 81 ? -1.796 -5.266 -13.288 1.00 84.62 81 SER A CA 1
ATOM 625 C C . SER A 1 81 ? -1.768 -4.902 -11.799 1.00 84.62 81 SER A C 1
ATOM 627 O O . SER A 1 81 ? -2.772 -5.065 -11.107 1.00 84.62 81 SER A O 1
ATOM 629 N N . GLU A 1 82 ? -0.651 -4.370 -11.296 1.00 80.94 82 GLU A N 1
ATOM 630 C CA . GLU A 1 82 ? -0.533 -3.971 -9.887 1.00 80.94 82 GLU A CA 1
ATOM 631 C C . GLU A 1 82 ? -1.445 -2.783 -9.551 1.00 80.94 82 GLU A C 1
ATOM 633 O O . GLU A 1 82 ? -2.127 -2.788 -8.526 1.00 80.94 82 GLU A O 1
ATOM 638 N N . MET A 1 83 ? -1.569 -1.808 -10.456 1.00 74.62 83 MET A N 1
ATOM 639 C CA . MET A 1 83 ? -2.496 -0.687 -10.281 1.00 74.62 83 MET A CA 1
ATOM 640 C C . MET A 1 83 ? -3.960 -1.152 -10.258 1.00 74.62 83 MET A C 1
ATOM 642 O O . MET A 1 83 ? -4.769 -0.617 -9.496 1.00 74.62 83 MET A O 1
ATOM 646 N N . ALA A 1 84 ? -4.310 -2.178 -11.041 1.00 78.94 84 ALA A N 1
ATOM 647 C CA . ALA A 1 84 ? -5.655 -2.745 -11.044 1.00 78.94 84 ALA A CA 1
ATOM 648 C C . ALA A 1 84 ? -6.015 -3.417 -9.706 1.00 78.94 84 ALA A C 1
ATOM 650 O O . ALA A 1 84 ? -7.157 -3.302 -9.254 1.00 78.94 84 ALA A O 1
ATOM 651 N N . LYS A 1 85 ? -5.044 -4.035 -9.017 1.00 77.25 85 LYS A N 1
ATOM 652 C CA . LYS A 1 85 ? -5.246 -4.582 -7.662 1.00 77.25 85 LYS A CA 1
ATOM 653 C C . LYS A 1 85 ? -5.552 -3.490 -6.634 1.00 77.25 85 LYS A C 1
ATOM 655 O O . LYS A 1 85 ? -6.310 -3.732 -5.695 1.00 77.25 85 LYS A O 1
ATOM 660 N N . VAL A 1 86 ? -5.007 -2.286 -6.821 1.00 71.44 86 VAL A N 1
ATOM 661 C CA . VAL A 1 86 ? -5.240 -1.145 -5.924 1.00 71.44 86 VAL A CA 1
ATOM 662 C C . VAL A 1 86 ? -6.555 -0.435 -6.246 1.00 71.44 86 VAL A C 1
ATOM 664 O O . VAL A 1 86 ? -7.359 -0.234 -5.338 1.00 71.44 86 VAL A O 1
ATOM 667 N N . ALA A 1 87 ? -6.810 -0.092 -7.514 1.00 66.50 87 ALA A N 1
ATOM 668 C CA . ALA A 1 87 ? -7.887 0.833 -7.892 1.00 66.50 87 ALA A CA 1
ATOM 669 C C . ALA A 1 87 ? -8.781 0.393 -9.071 1.00 66.50 87 ALA A C 1
ATOM 671 O O . ALA A 1 87 ? -9.656 1.158 -9.470 1.00 66.50 87 ALA A O 1
ATOM 672 N N . GLY A 1 88 ? -8.575 -0.794 -9.652 1.00 62.41 88 GLY A N 1
ATOM 673 C CA . GLY A 1 88 ? -9.126 -1.129 -10.974 1.00 62.41 88 GLY A CA 1
ATOM 674 C C . GLY A 1 88 ? -10.408 -1.963 -11.030 1.00 62.41 88 GLY A C 1
ATOM 675 O O . GLY A 1 88 ? -11.056 -1.946 -12.071 1.00 62.41 88 GLY A O 1
ATOM 676 N N . ASP A 1 89 ? -10.792 -2.692 -9.977 1.00 63.66 89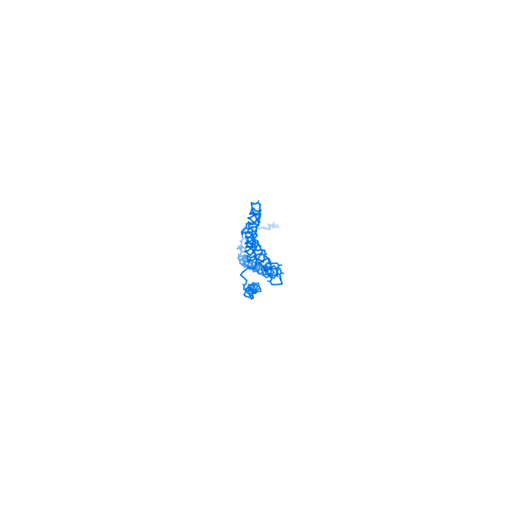 ASP A N 1
ATOM 677 C CA . ASP A 1 89 ? -11.920 -3.640 -10.044 1.00 63.66 89 ASP A CA 1
ATOM 678 C C . ASP A 1 89 ? -12.741 -3.702 -8.741 1.00 63.66 89 ASP A C 1
ATOM 680 O O . ASP A 1 89 ? -12.311 -3.222 -7.698 1.00 63.66 89 ASP A O 1
ATOM 684 N N . ARG A 1 90 ? -13.920 -4.340 -8.750 1.00 60.56 90 ARG A N 1
ATOM 685 C CA . ARG A 1 90 ? -14.766 -4.544 -7.552 1.00 60.56 90 ARG A CA 1
ATOM 686 C C . ARG A 1 90 ? -14.051 -5.285 -6.423 1.00 60.56 90 ARG A C 1
ATOM 688 O O . ARG A 1 90 ? -14.445 -5.141 -5.267 1.00 60.56 90 ARG A O 1
ATOM 695 N N . SER A 1 91 ? -13.015 -6.061 -6.732 1.00 64.81 91 SER A N 1
ATOM 696 C CA . SER A 1 91 ? -12.166 -6.742 -5.751 1.00 64.81 91 SER A CA 1
ATOM 697 C C . SER A 1 91 ? -10.935 -5.941 -5.314 1.00 64.81 91 SER A C 1
ATOM 699 O O . SER A 1 91 ? -10.168 -6.468 -4.497 1.00 64.81 91 SER A O 1
ATOM 701 N N . SER A 1 92 ? -10.725 -4.734 -5.857 1.00 69.75 92 SER A N 1
ATOM 702 C CA . SER A 1 92 ? -9.567 -3.895 -5.553 1.00 69.75 92 SER A CA 1
ATOM 703 C C . SER A 1 92 ? -9.509 -3.533 -4.073 1.00 69.75 92 SER A C 1
ATOM 705 O O . SER A 1 92 ? -10.492 -3.625 -3.334 1.00 69.75 92 SER A O 1
ATOM 707 N N . LEU A 1 93 ? -8.333 -3.125 -3.609 1.00 68.19 93 LEU A N 1
ATOM 708 C CA . LEU A 1 93 ? -8.204 -2.652 -2.237 1.00 68.19 93 LEU A CA 1
ATOM 709 C C . LEU A 1 93 ? -9.042 -1.386 -2.006 1.00 68.19 93 LEU A C 1
ATOM 711 O O . LEU A 1 93 ? -9.730 -1.312 -0.990 1.00 68.19 93 LEU A O 1
ATOM 715 N N . SER A 1 94 ? -9.091 -0.457 -2.970 1.00 65.94 94 SER A N 1
ATOM 716 C CA . SER A 1 94 ? -9.878 0.781 -2.868 1.00 65.94 94 SER A CA 1
ATOM 717 C C . SER A 1 94 ? -11.381 0.552 -2.676 1.00 65.94 94 SER A C 1
ATOM 719 O O . SER A 1 94 ? -12.024 1.330 -1.976 1.00 65.94 94 SER A O 1
ATOM 721 N N . SER A 1 95 ? -11.955 -0.524 -3.229 1.00 63.78 95 SER A N 1
ATOM 722 C CA . SER A 1 95 ? -13.374 -0.853 -3.037 1.00 63.78 95 SER A CA 1
ATOM 723 C C . SER A 1 95 ? -13.676 -1.406 -1.636 1.00 63.78 95 SER A C 1
ATOM 725 O O . SER A 1 95 ? -14.818 -1.345 -1.179 1.00 63.78 95 SER A O 1
ATOM 727 N N . LYS A 1 96 ? -12.657 -1.925 -0.935 1.00 68.25 96 LYS A N 1
ATOM 728 C CA . LYS A 1 96 ? -12.751 -2.519 0.412 1.00 68.25 96 LYS A CA 1
ATOM 729 C C . LYS A 1 96 ? -12.459 -1.521 1.537 1.00 68.25 96 LYS A C 1
ATOM 731 O O . LYS A 1 96 ? -12.767 -1.823 2.693 1.00 68.25 96 LYS A O 1
ATOM 736 N N . VAL A 1 97 ? -11.881 -0.359 1.215 1.00 67.94 97 VAL A N 1
ATOM 737 C CA . VAL A 1 97 ? -11.529 0.695 2.185 1.00 67.94 97 VAL A CA 1
ATOM 738 C C . VAL A 1 97 ? -12.761 1.255 2.913 1.00 67.94 97 VAL A C 1
ATOM 740 O O . VAL A 1 97 ? -12.750 1.204 4.140 1.00 67.94 97 VAL A O 1
ATOM 743 N N . PRO A 1 98 ? -13.863 1.666 2.249 1.00 71.56 98 PRO A N 1
ATOM 744 C CA . PRO A 1 98 ? -14.998 2.281 2.951 1.00 71.56 98 PRO A CA 1
ATOM 745 C C . PRO A 1 98 ? -15.662 1.349 3.974 1.00 71.56 98 PRO A C 1
ATOM 747 O O . PRO A 1 98 ? -16.093 1.771 5.044 1.00 71.56 98 PRO A O 1
ATOM 750 N N . GLN A 1 99 ? -15.725 0.051 3.661 1.00 69.00 99 GLN A N 1
ATOM 751 C CA . GLN A 1 99 ? -16.320 -0.955 4.541 1.00 69.00 99 GLN A CA 1
ATOM 752 C C . GLN A 1 99 ? -15.419 -1.252 5.752 1.00 69.00 99 GLN A C 1
ATOM 754 O O . GLN A 1 99 ? -15.915 -1.431 6.862 1.00 69.00 99 GLN A O 1
ATOM 759 N N . TYR A 1 100 ? -14.096 -1.251 5.556 1.00 69.38 100 TYR A N 1
ATOM 760 C CA . TYR A 1 100 ? -13.121 -1.366 6.643 1.00 69.38 100 TYR A CA 1
ATOM 761 C C . TYR A 1 100 ? -13.104 -0.125 7.545 1.00 69.38 100 TYR A C 1
ATOM 763 O O . TYR A 1 100 ? -13.052 -0.268 8.767 1.00 69.38 100 TYR A O 1
ATOM 771 N N . GLU A 1 101 ? -13.176 1.075 6.964 1.00 66.25 101 GLU A N 1
ATOM 772 C CA . GLU A 1 101 ? -13.260 2.340 7.702 1.00 66.25 101 GLU A CA 1
ATOM 773 C C . GLU A 1 101 ? -14.514 2.395 8.571 1.00 66.25 101 GLU A C 1
ATOM 775 O O . GLU A 1 101 ? -14.406 2.717 9.749 1.00 66.25 101 GLU A O 1
ATOM 780 N N . GLY A 1 102 ? -15.673 1.990 8.038 1.00 71.19 102 GLY A N 1
ATOM 781 C CA . GLY A 1 102 ? -16.914 1.896 8.811 1.00 71.19 102 GLY A CA 1
ATOM 782 C C . GLY A 1 102 ? -16.783 0.974 10.028 1.00 71.19 102 GLY A C 1
ATOM 783 O O . GLY A 1 102 ? -17.022 1.398 11.152 1.00 71.19 102 GLY A O 1
ATOM 784 N N . ILE A 1 103 ? -16.299 -0.259 9.833 1.00 71.75 103 ILE A N 1
ATOM 785 C CA . ILE A 1 103 ? -16.134 -1.231 10.933 1.00 71.75 103 ILE A CA 1
ATOM 786 C C . ILE A 1 103 ? -15.076 -0.761 11.951 1.00 71.75 103 ILE A C 1
ATOM 788 O O . ILE A 1 103 ? -15.206 -1.002 13.152 1.00 71.75 103 ILE A O 1
ATOM 792 N N . THR A 1 104 ? -14.020 -0.084 11.492 1.00 66.06 104 THR A N 1
ATOM 793 C CA . THR A 1 104 ? -12.986 0.477 12.376 1.00 66.06 104 THR A CA 1
ATOM 794 C C . THR A 1 104 ? -13.533 1.644 13.194 1.00 66.06 104 THR A C 1
ATOM 796 O O . THR A 1 104 ? -13.277 1.718 14.395 1.00 66.06 104 THR A O 1
ATOM 799 N N . LEU A 1 105 ? -14.331 2.514 12.572 1.00 66.88 105 LEU A N 1
ATOM 800 C CA . LEU A 1 105 ? -15.006 3.620 13.240 1.00 66.88 105 LEU A CA 1
ATOM 801 C C . LEU A 1 105 ? -16.010 3.114 14.283 1.00 66.88 105 LEU A C 1
ATOM 803 O O . LEU A 1 105 ? -16.031 3.633 15.396 1.00 66.88 105 LEU A O 1
ATOM 807 N N . ASP A 1 106 ? -16.783 2.075 13.959 1.00 69.25 106 ASP A N 1
ATOM 808 C CA . ASP A 1 106 ? -17.727 1.444 14.886 1.00 69.25 106 ASP A CA 1
ATOM 809 C C . ASP A 1 106 ? -17.007 0.872 16.117 1.00 69.25 106 ASP A C 1
ATOM 811 O O . ASP A 1 106 ? -17.452 1.070 17.250 1.00 69.25 106 ASP A O 1
ATOM 815 N N . ARG A 1 107 ? -15.850 0.222 15.918 1.00 75.06 107 ARG A N 1
ATOM 816 C CA . ARG A 1 107 ? -14.986 -0.230 17.022 1.00 75.06 107 ARG A CA 1
ATOM 817 C C . ARG A 1 107 ? -14.512 0.943 17.876 1.00 75.06 107 ARG A C 1
ATOM 819 O O . ARG A 1 107 ? -14.599 0.876 19.100 1.00 75.06 107 ARG A O 1
ATOM 826 N N . ASP A 1 108 ? -14.001 2.000 17.253 1.00 64.06 108 ASP A N 1
ATOM 827 C CA . ASP A 1 108 ? -13.464 3.158 17.974 1.00 64.06 108 ASP A CA 1
ATOM 828 C C . ASP A 1 108 ? -14.551 3.898 18.756 1.00 64.06 108 ASP A C 1
ATOM 830 O O . ASP A 1 108 ? -14.318 4.357 19.877 1.00 64.06 108 ASP A O 1
ATOM 834 N N . PHE A 1 109 ? -15.756 3.980 18.195 1.00 64.25 109 PHE A N 1
ATOM 835 C CA . PHE A 1 109 ? -16.919 4.526 18.873 1.00 64.25 109 PHE A CA 1
ATOM 836 C C . PHE A 1 109 ? -17.321 3.669 20.078 1.00 64.25 109 PHE A C 1
ATOM 838 O O . PHE A 1 109 ? -17.494 4.206 21.173 1.00 64.25 109 PHE A O 1
ATOM 845 N N . ALA A 1 110 ? -17.406 2.346 19.912 1.00 65.88 110 ALA A N 1
ATOM 846 C CA . ALA A 1 110 ? -17.758 1.432 20.995 1.00 65.88 110 ALA A CA 1
ATOM 847 C C . ALA A 1 110 ? -16.729 1.462 22.141 1.00 65.88 110 ALA A C 1
ATOM 849 O O . ALA A 1 110 ? -17.111 1.497 23.311 1.00 65.88 110 ALA A O 1
ATOM 850 N N . ALA A 1 111 ? -15.435 1.547 21.819 1.00 66.31 111 ALA A N 1
ATOM 851 C CA . ALA A 1 111 ? -14.370 1.698 22.809 1.00 66.31 111 ALA A CA 1
ATOM 852 C C . ALA A 1 111 ? -14.504 3.008 23.610 1.00 66.31 111 ALA A C 1
ATOM 854 O O . ALA A 1 111 ? -14.430 2.996 24.840 1.00 66.31 111 ALA A O 1
ATOM 855 N N . LYS A 1 112 ? -14.770 4.137 22.936 1.00 66.12 112 LYS A N 1
ATOM 856 C CA . LYS A 1 112 ? -15.013 5.429 23.606 1.00 66.12 112 LYS A CA 1
ATOM 857 C C . LYS A 1 112 ? -16.275 5.407 24.464 1.00 66.12 112 LYS A C 1
ATOM 859 O O . LYS A 1 112 ? -16.278 5.963 25.559 1.00 66.12 112 LYS A O 1
ATOM 864 N N . TYR A 1 113 ? -17.342 4.770 23.988 1.00 64.88 113 TYR A N 1
ATOM 865 C CA . TYR A 1 113 ? -18.589 4.648 24.739 1.00 64.88 113 TYR A CA 1
ATOM 866 C C . TYR A 1 113 ? -18.400 3.838 26.027 1.00 64.88 113 TYR A C 1
ATOM 868 O O . TYR A 1 113 ? -18.866 4.255 27.090 1.00 64.88 113 TYR A O 1
ATOM 876 N N . LEU A 1 114 ? -17.656 2.728 25.958 1.00 71.38 114 LEU A N 1
ATOM 877 C CA . LEU A 1 114 ? -17.283 1.944 27.134 1.00 71.38 114 LEU A CA 1
ATOM 878 C C . LEU A 1 114 ? -16.461 2.773 28.129 1.00 71.38 114 LEU A C 1
ATOM 880 O O . LEU A 1 114 ? -16.756 2.749 29.322 1.00 71.38 114 LEU A O 1
ATOM 884 N N . GLN A 1 115 ? -15.487 3.548 27.648 1.00 70.19 115 GLN A N 1
ATOM 885 C CA . GLN A 1 115 ? -14.686 4.429 28.499 1.00 70.19 115 GLN A CA 1
ATOM 886 C C . GLN A 1 115 ? -15.557 5.449 29.250 1.00 70.19 115 GLN A C 1
ATOM 888 O O . GLN A 1 115 ? -15.477 5.540 30.471 1.00 70.19 115 GLN A O 1
ATOM 893 N N . VAL A 1 116 ? -16.455 6.151 28.551 1.00 70.62 116 VAL A N 1
ATOM 894 C CA . VAL A 1 116 ? -17.374 7.119 29.180 1.00 70.62 116 VAL A CA 1
ATOM 895 C C . VAL A 1 116 ? -18.293 6.444 30.201 1.00 70.62 116 VAL A C 1
ATOM 897 O O . VAL A 1 116 ? -18.559 7.002 31.267 1.00 70.62 116 VAL A O 1
ATOM 900 N N . ALA A 1 117 ? -18.777 5.234 29.905 1.00 68.88 117 ALA A N 1
ATOM 901 C CA . ALA A 1 117 ? -19.584 4.476 30.852 1.00 68.88 117 ALA A CA 1
ATOM 902 C C . ALA A 1 117 ? -18.791 4.145 32.129 1.00 68.88 117 ALA A C 1
ATOM 904 O O . ALA A 1 117 ? -19.354 4.228 33.223 1.00 68.88 117 ALA A O 1
ATOM 905 N N . LEU A 1 118 ? -17.508 3.779 32.000 1.00 75.38 118 LEU A N 1
ATOM 906 C CA . LEU A 1 118 ? -16.617 3.455 33.125 1.00 75.38 118 LEU A CA 1
ATOM 907 C C . LEU A 1 118 ? -16.351 4.683 33.986 1.00 75.38 118 LEU A C 1
ATOM 909 O O . LEU A 1 118 ? -16.526 4.613 35.202 1.00 75.38 118 LEU A O 1
ATOM 913 N N . ASP A 1 119 ? -16.062 5.816 33.355 1.00 71.06 119 ASP A N 1
ATOM 914 C CA . ASP A 1 119 ? -15.859 7.086 34.048 1.00 71.06 119 ASP A CA 1
ATOM 915 C C . ASP A 1 119 ? -17.123 7.515 34.812 1.00 71.06 119 ASP A C 1
ATOM 917 O O . ASP A 1 119 ? -17.054 7.927 35.970 1.00 71.06 119 ASP A O 1
ATOM 921 N N . SER A 1 120 ? -18.304 7.362 34.202 1.00 69.69 120 SER A N 1
ATOM 922 C CA . SER A 1 120 ? -19.586 7.675 34.845 1.00 69.69 120 SER A CA 1
ATOM 923 C C . SER A 1 120 ? -19.885 6.762 36.038 1.00 69.69 120 SER A C 1
ATOM 925 O O . SER A 1 120 ? -20.373 7.236 37.068 1.00 69.69 120 SER A O 1
ATOM 927 N N . LEU A 1 121 ? -19.574 5.466 35.931 1.00 76.50 121 LEU A N 1
ATOM 928 C CA . LEU A 1 121 ? -19.724 4.525 37.041 1.00 76.50 121 LEU A CA 1
ATOM 929 C C . LEU A 1 121 ? -18.806 4.896 38.208 1.00 76.50 121 LEU A C 1
ATOM 931 O O . LEU A 1 121 ? -19.238 4.862 39.361 1.00 76.50 121 LEU A O 1
ATOM 935 N N . GLU A 1 122 ? -17.561 5.261 37.914 1.00 80.88 122 GLU A N 1
ATOM 936 C CA . GLU A 1 122 ? -16.589 5.647 38.933 1.00 80.88 122 GLU A CA 1
ATOM 937 C C . GLU A 1 122 ? -17.003 6.948 39.635 1.00 80.88 122 GLU A C 1
ATOM 939 O O . GLU A 1 122 ? -17.011 7.019 40.865 1.00 80.88 122 GLU A O 1
ATOM 944 N N . GLN A 1 123 ? -17.482 7.940 38.879 1.00 77.56 123 GLN A N 1
ATOM 945 C CA . GLN A 1 123 ? -18.061 9.164 39.441 1.00 77.56 123 GLN A CA 1
ATOM 946 C C . GLN A 1 123 ? -19.284 8.882 40.325 1.00 77.56 123 GLN A C 1
ATOM 948 O O . GLN A 1 123 ? -19.406 9.451 41.411 1.00 77.56 123 GLN A O 1
ATOM 953 N N . ALA A 1 124 ? -20.187 7.993 39.900 1.00 75.50 124 ALA A N 1
ATOM 954 C CA . ALA A 1 124 ? -21.360 7.623 40.690 1.00 75.50 124 ALA A CA 1
ATOM 955 C C . ALA A 1 124 ? -20.972 6.943 42.016 1.00 75.50 124 ALA A C 1
ATOM 957 O O . ALA A 1 124 ? -21.570 7.235 43.052 1.00 75.50 124 ALA A O 1
ATOM 958 N N . ARG A 1 125 ? -19.942 6.084 42.006 1.00 83.81 125 ARG A N 1
ATOM 959 C CA . ARG A 1 125 ? -19.394 5.450 43.217 1.00 83.81 125 ARG A CA 1
ATOM 960 C C . ARG A 1 125 ? -18.756 6.463 44.158 1.00 83.81 125 ARG A C 1
ATOM 962 O O . ARG A 1 125 ? -19.054 6.438 45.351 1.00 83.81 125 ARG A O 1
ATOM 969 N N . ALA A 1 126 ? -17.937 7.373 43.631 1.00 81.75 126 ALA A N 1
ATOM 970 C CA . ALA A 1 126 ? -17.324 8.438 44.418 1.00 81.75 126 ALA A CA 1
ATOM 971 C C . ALA A 1 126 ? -18.388 9.326 45.083 1.00 81.75 126 ALA A C 1
ATOM 973 O O . ALA A 1 126 ? -18.331 9.559 46.289 1.00 81.75 126 ALA A O 1
ATOM 974 N N . ASN A 1 127 ? -19.416 9.733 44.331 1.00 77.19 127 ASN A N 1
ATOM 975 C CA . ASN A 1 127 ? -20.531 10.520 44.857 1.00 77.19 127 ASN A CA 1
ATOM 976 C C . ASN A 1 127 ? -21.313 9.771 45.944 1.00 77.19 127 ASN A C 1
ATOM 978 O O . ASN A 1 127 ? -21.639 10.362 46.973 1.00 77.19 127 ASN A O 1
ATOM 982 N N . ALA A 1 128 ? -21.597 8.480 45.751 1.00 79.31 128 ALA A N 1
ATOM 983 C CA . ALA A 1 128 ? -22.276 7.665 46.758 1.00 79.31 128 ALA A CA 1
ATOM 984 C C . ALA A 1 128 ? -21.444 7.534 48.048 1.00 79.31 128 ALA A C 1
ATOM 986 O O . ALA A 1 128 ? -21.990 7.654 49.144 1.00 79.31 128 ALA A O 1
ATOM 987 N N . MET A 1 129 ? -20.123 7.358 47.927 1.00 77.38 129 MET A N 1
ATOM 988 C CA . MET A 1 129 ? -19.211 7.283 49.072 1.00 77.38 129 MET A CA 1
ATOM 989 C C . MET A 1 129 ? -19.127 8.622 49.820 1.00 77.38 129 MET A C 1
ATOM 991 O O . MET A 1 129 ? -19.196 8.647 51.048 1.00 77.38 129 MET A O 1
ATOM 995 N N . SER A 1 130 ? -19.064 9.747 49.099 1.00 74.44 130 SER A N 1
ATOM 996 C CA . SER A 1 130 ? -19.140 11.085 49.698 1.00 74.44 130 SER A CA 1
ATOM 997 C C . SER A 1 130 ? -20.470 11.321 50.418 1.00 74.44 130 SER A C 1
ATOM 999 O O . SER A 1 130 ? -20.468 11.837 51.532 1.00 74.44 130 SER A O 1
ATOM 1001 N N . GLN A 1 131 ? -21.602 10.921 49.830 1.00 73.19 131 GLN A N 1
ATOM 1002 C CA . GLN A 1 131 ? -22.920 11.063 50.462 1.00 73.19 131 GLN A CA 1
ATOM 1003 C C . GLN A 1 131 ? -23.051 10.225 51.741 1.00 73.19 131 GLN A C 1
ATOM 1005 O O . GLN A 1 131 ? -23.611 10.714 52.716 1.00 73.19 131 GLN A O 1
ATOM 1010 N N . GLN A 1 132 ? -22.504 9.005 51.777 1.00 66.81 132 GLN A N 1
ATOM 1011 C CA . GLN A 1 132 ? -22.467 8.196 53.002 1.00 66.81 132 GLN A CA 1
ATOM 1012 C C . GLN A 1 132 ? -21.639 8.861 54.110 1.00 66.81 132 GLN A C 1
ATOM 1014 O O . GLN A 1 132 ? -22.072 8.880 55.259 1.00 66.81 132 GLN A O 1
ATOM 1019 N N . LEU A 1 133 ? -20.492 9.459 53.768 1.00 60.12 133 LEU A N 1
ATOM 1020 C CA . LEU A 1 133 ? -19.636 10.156 54.732 1.00 60.12 133 LEU A CA 1
ATOM 1021 C C . LEU A 1 133 ? -20.287 11.445 55.276 1.00 60.12 133 LEU A C 1
ATOM 1023 O O . LEU A 1 133 ? -20.124 11.776 56.446 1.00 60.12 133 LEU A O 1
ATOM 1027 N N . TYR A 1 134 ? -21.066 12.154 54.449 1.00 56.12 134 TYR A N 1
ATOM 1028 C CA . TYR A 1 134 ? -21.776 13.385 54.834 1.00 56.12 134 TYR A CA 1
ATOM 1029 C C . TYR A 1 134 ? -22.996 13.157 55.750 1.00 56.12 134 TYR A C 1
ATOM 1031 O O . TYR A 1 134 ? -23.509 14.122 56.317 1.00 56.12 134 TYR A O 1
ATOM 1039 N N . ILE A 1 135 ? -23.460 11.913 55.925 1.00 59.69 135 ILE A N 1
ATOM 1040 C CA . ILE A 1 135 ? -24.568 11.582 56.843 1.00 59.69 135 ILE A CA 1
ATOM 1041 C C . ILE A 1 135 ? -24.084 11.441 58.303 1.00 59.69 135 ILE A C 1
ATOM 1043 O O . ILE A 1 135 ? -24.896 11.434 59.231 1.00 59.69 135 ILE A O 1
ATOM 1047 N N . GLU A 1 136 ? -22.775 11.443 58.567 1.00 57.12 136 GLU A N 1
ATOM 1048 C CA . GLU A 1 136 ? -22.261 11.410 59.938 1.00 57.12 136 GLU A CA 1
ATOM 1049 C C . GLU A 1 136 ? -22.094 12.810 60.569 1.00 57.12 136 GLU A C 1
ATOM 1051 O O . GLU A 1 136 ? -21.097 13.506 60.406 1.00 57.12 136 GLU A O 1
ATOM 1056 N N . ARG A 1 137 ? -23.105 13.145 61.387 1.00 60.09 137 ARG A N 1
ATOM 1057 C CA . ARG A 1 137 ? -23.138 14.060 62.552 1.00 60.09 137 ARG A CA 1
ATOM 1058 C C . ARG A 1 137 ? -22.861 15.555 62.316 1.00 60.09 137 ARG A C 1
ATOM 1060 O O . ARG A 1 137 ? -21.808 16.088 62.660 1.00 60.09 137 ARG A O 1
ATOM 1067 N N . ILE A 1 138 ? -23.915 16.276 61.928 1.00 54.41 138 ILE A N 1
ATOM 1068 C CA . ILE A 1 138 ? -24.012 17.737 62.078 1.00 54.41 138 ILE A CA 1
ATOM 1069 C C . ILE A 1 138 ? -24.291 18.052 63.558 1.00 54.41 138 ILE A C 1
ATOM 1071 O O . ILE A 1 138 ? -25.435 18.112 63.990 1.00 54.41 138 ILE A O 1
ATOM 1075 N N . ALA A 1 139 ? -23.212 18.234 64.317 1.00 59.53 139 ALA A N 1
ATOM 1076 C CA . ALA A 1 139 ? -23.159 18.731 65.694 1.00 59.53 139 ALA A CA 1
ATOM 1077 C C . ALA A 1 139 ? -23.654 17.799 66.824 1.00 59.53 139 ALA A C 1
ATOM 1079 O O . ALA A 1 139 ? -24.725 17.198 66.803 1.00 59.53 139 ALA A O 1
ATOM 1080 N N . GLN A 1 140 ? -22.839 17.730 67.879 1.00 59.78 140 GLN A N 1
ATOM 1081 C CA . GLN A 1 140 ? -23.270 17.316 69.212 1.00 59.78 140 GLN A CA 1
ATOM 1082 C C . GLN A 1 140 ? -24.083 18.481 69.813 1.00 59.78 140 GLN A C 1
ATOM 1084 O O . GLN A 1 140 ? -23.646 19.622 69.648 1.00 59.78 140 GLN A O 1
ATOM 1089 N N . PRO A 1 141 ? -25.229 18.252 70.485 1.00 61.16 141 PRO A N 1
ATOM 1090 C CA . PRO A 1 141 ? -25.988 19.339 71.098 1.00 61.16 141 PRO A CA 1
ATOM 1091 C C . PRO A 1 141 ? -25.095 20.075 72.099 1.00 61.16 141 PRO A C 1
ATOM 1093 O O . PRO A 1 141 ? -24.637 19.479 73.074 1.00 61.16 141 PRO A O 1
ATOM 1096 N N . ASN A 1 142 ? -24.817 21.352 71.853 1.00 63.69 142 ASN A N 1
ATOM 1097 C CA . ASN A 1 142 ? -24.176 22.211 72.834 1.00 63.69 142 ASN A CA 1
ATOM 1098 C C . ASN A 1 142 ? -25.238 22.712 73.818 1.00 63.69 142 ASN A C 1
ATOM 1100 O O . ASN A 1 142 ? -26.327 23.131 73.423 1.00 63.69 142 ASN A O 1
ATOM 1104 N N . GLN A 1 143 ? -24.937 22.635 75.117 1.00 62.00 143 GLN A N 1
ATOM 1105 C CA . GLN A 1 143 ? -25.798 23.244 76.126 1.00 62.00 143 GLN A CA 1
ATOM 1106 C C . GLN A 1 143 ? -25.816 24.769 75.913 1.00 62.00 143 GLN A C 1
ATOM 1108 O O . GLN A 1 143 ? -24.756 25.350 75.672 1.00 62.00 143 GLN A O 1
ATOM 1113 N N . PRO A 1 144 ? -26.989 25.429 75.962 1.00 62.16 144 PRO A N 1
ATOM 1114 C CA . PRO A 1 144 ? -27.067 26.879 75.834 1.00 62.16 144 PRO A CA 1
ATOM 1115 C C . PRO A 1 144 ? -26.387 27.549 77.032 1.00 62.16 144 PRO A C 1
ATOM 1117 O O . PRO A 1 144 ? -26.779 27.308 78.170 1.00 62.16 144 PRO A O 1
ATOM 1120 N N . ASP A 1 145 ? -25.399 28.404 76.774 1.00 60.56 145 ASP A N 1
ATOM 1121 C CA . ASP A 1 145 ? -24.556 28.990 77.828 1.00 60.56 145 ASP A CA 1
ATOM 1122 C C . ASP A 1 145 ? -25.174 30.224 78.520 1.00 60.56 145 ASP A C 1
ATOM 1124 O O . ASP A 1 145 ? -24.658 30.683 79.536 1.00 60.56 145 ASP A O 1
ATOM 1128 N N . VAL A 1 146 ? -26.281 30.795 78.018 1.00 59.44 146 VAL A N 1
ATOM 1129 C CA . VAL A 1 146 ? -26.905 31.983 78.640 1.00 59.44 146 VAL A CA 1
ATOM 1130 C C . VAL A 1 146 ? -28.427 32.000 78.467 1.00 59.44 146 VAL A C 1
ATOM 1132 O O . VAL A 1 146 ? -28.941 31.940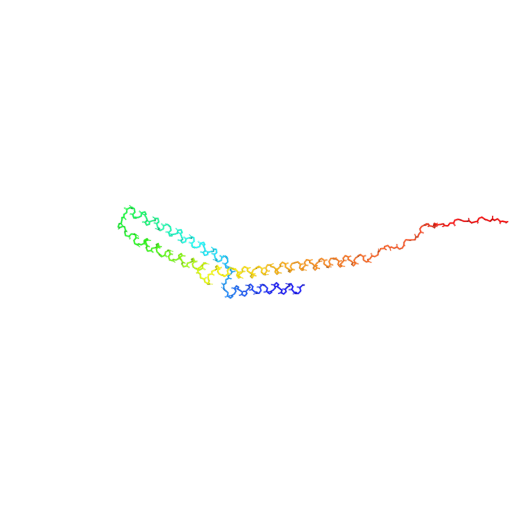 77.350 1.00 59.44 146 VAL A O 1
ATOM 1135 N N . ALA A 1 147 ? -29.160 32.160 79.575 1.00 60.56 147 ALA A N 1
ATOM 1136 C CA . ALA A 1 147 ? -30.593 32.446 79.570 1.00 60.56 147 ALA A CA 1
ATOM 1137 C C . ALA A 1 147 ? -30.845 33.924 79.216 1.00 60.56 147 ALA A C 1
ATOM 1139 O O . ALA A 1 147 ? -30.642 34.819 80.038 1.00 60.56 147 ALA A O 1
ATOM 1140 N N . ILE A 1 148 ? -31.312 34.183 77.994 1.00 60.44 148 ILE A N 1
ATOM 1141 C CA . ILE A 1 148 ? -31.787 35.501 77.548 1.00 60.44 148 ILE A CA 1
ATOM 1142 C C . ILE A 1 148 ? -33.242 35.674 78.033 1.00 60.44 148 ILE A C 1
ATOM 1144 O O . ILE A 1 148 ? -34.171 35.421 77.284 1.00 60.44 148 ILE A O 1
ATOM 1148 N N . GLU A 1 149 ? -33.371 35.970 79.336 1.00 55.50 149 GLU A N 1
ATOM 1149 C CA . GLU A 1 149 ? -34.292 36.897 80.049 1.00 55.50 149 GLU A CA 1
ATOM 1150 C C . GLU A 1 149 ? -35.803 37.055 79.649 1.00 55.50 149 GLU A C 1
ATOM 1152 O O . GLU A 1 149 ? -36.179 36.766 78.519 1.00 55.50 149 GLU A O 1
ATOM 1157 N N . PRO A 1 150 ? -36.716 37.534 80.549 1.00 59.38 150 PRO A N 1
ATOM 1158 C CA . PRO A 1 150 ? -36.595 38.849 81.198 1.00 59.38 150 PRO A CA 1
ATOM 1159 C C . PRO A 1 150 ? -36.869 38.943 82.711 1.00 59.38 150 PRO A C 1
ATOM 1161 O O . PRO A 1 150 ? -37.550 38.132 83.337 1.00 59.38 150 PRO A O 1
ATOM 1164 N N . LYS A 1 151 ? -36.302 40.019 83.271 1.00 61.56 151 LYS A N 1
ATOM 1165 C CA . LYS A 1 151 ? -36.343 40.475 84.667 1.00 61.56 151 LYS A CA 1
ATOM 1166 C C . LYS A 1 151 ? -37.720 40.953 85.171 1.00 61.56 151 LYS A C 1
ATOM 1168 O O . LYS A 1 151 ? -38.431 41.682 84.491 1.00 61.56 151 LYS A O 1
ATOM 1173 N N . ALA A 1 152 ? -37.963 40.581 86.433 1.00 59.03 152 ALA A N 1
ATOM 1174 C CA . ALA A 1 152 ? -38.804 41.107 87.525 1.00 59.03 152 ALA A CA 1
ATOM 1175 C C . ALA A 1 152 ? -39.930 42.141 87.271 1.00 59.03 152 ALA A C 1
ATOM 1177 O O . ALA A 1 152 ? -39.689 43.245 86.788 1.00 59.03 152 ALA A O 1
ATOM 1178 N N . LEU A 1 153 ? -41.102 41.879 87.876 1.00 55.91 153 LEU A N 1
ATOM 1179 C CA . LEU A 1 153 ? -41.974 42.924 88.429 1.00 55.91 153 LEU A CA 1
ATOM 1180 C C . LEU A 1 153 ? -41.731 43.062 89.940 1.00 55.91 153 LEU A C 1
ATOM 1182 O O . LEU A 1 153 ? -41.726 42.087 90.689 1.00 55.91 153 LEU A O 1
ATOM 1186 N N . ARG A 1 154 ? -41.486 44.309 90.348 1.00 55.97 154 ARG A N 1
ATOM 1187 C CA . ARG A 1 154 ? -41.311 44.780 91.725 1.00 55.97 154 ARG A CA 1
ATOM 1188 C C . ARG A 1 154 ? -42.582 44.560 92.549 1.00 55.97 154 ARG A C 1
ATOM 1190 O O . ARG A 1 154 ? -43.679 44.835 92.075 1.00 55.97 154 ARG A O 1
ATOM 1197 N N . ASN A 1 155 ? -42.392 44.154 93.802 1.00 42.28 155 ASN A N 1
ATOM 1198 C CA . ASN A 1 155 ? -43.421 44.163 94.839 1.00 42.28 155 ASN A CA 1
ATOM 1199 C C . ASN A 1 155 ? -43.889 45.603 95.117 1.00 42.28 155 ASN A C 1
ATOM 1201 O O . ASN A 1 155 ? -43.061 46.496 95.313 1.00 42.28 155 ASN A O 1
ATOM 1205 N N . VAL A 1 156 ? -45.203 45.801 95.178 1.00 52.00 156 VAL A N 1
ATOM 1206 C CA . VAL A 1 156 ? -45.869 46.966 95.776 1.00 52.00 156 VAL A CA 1
ATOM 1207 C C . VAL A 1 156 ? -47.004 46.432 96.646 1.00 52.00 156 VAL A C 1
ATOM 1209 O O . VAL A 1 156 ? -48.013 45.991 96.101 1.00 52.00 156 VAL A O 1
ATOM 1212 N N . ALA A 1 157 ? -46.785 46.429 97.963 1.00 38.94 157 ALA A N 1
ATOM 1213 C CA . ALA A 1 157 ? -47.744 46.611 99.063 1.00 38.94 157 ALA A CA 1
ATOM 1214 C C . ALA A 1 157 ? -47.025 46.328 100.390 1.00 38.94 157 ALA A C 1
ATOM 1216 O O . ALA A 1 157 ? -46.440 45.228 100.515 1.00 38.94 157 ALA A O 1
#

Radius of gyration: 39.95 Å; chains: 1; bounding box: 72×60×134 Å

Sequence (157 aa):
MDSAEQQERAAVLALSKYRNDKSLYDPIKQSDLQIQEVGALQAELLATRKQLADVRAMARDNPQIPVLENRARILSGTIGSEMAKVAGDRSSLSSKVPQYEGITLDRDFAAKYLQVALDSLEQARANAMSQQLYIERIAQPNQPDVAIEPKALRNVA